Protein AF-M1EL28-F1 (afdb_monomer)

Nearest PDB structures (foldseek):
  9en2-assembly1_A  TM=9.888E-01  e=1.723E-05  Homo sapiens
  6fzw-assembly1_D  TM=9.791E-01  e=5.393E-05  Homo sapiens
  2wno-assembly1_A  TM=9.611E-01  e=1.093E-04  Ho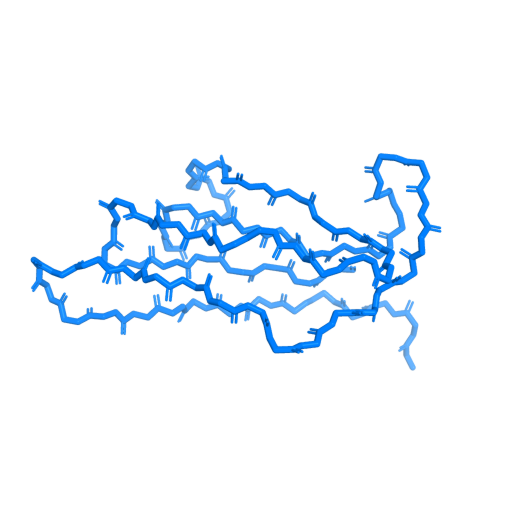mo sapiens
  3kq4-assembly1_B  TM=9.359E-01  e=1.358E-04  Homo sapiens
  2qql-assembly1_A  TM=8.680E-01  e=8.330E-05  Homo sapiens

Sequence (75 aa):
DNNLDCTVTLTAPQNHTISLFFHSFGIEDSSECTHDFLEVRNGSDSSSPLLGTYCGALLPNPIFSQNHKLYLRFK

Solvent-accessible surface area (backbone atoms only — not comparable to full-atom values): 4408 Å² total; per-residue (Å²): 134,96,77,64,78,46,78,48,66,50,76,56,61,86,97,41,61,47,75,49,74,70,91,75,50,75,41,58,70,48,82,92,34,71,68,33,27,42,39,36,20,50,19,78,45,93,87,32,55,79,75,50,76,45,44,23,61,67,71,64,79,70,46,75,46,90,27,31,26,34,18,38,36,40,59

Secondary structure (DSSP, 8-state):
-----EEEEEEPPTT---EE--S-------GGG-SS-EEEESSSSTTSPEEEEE-SSSPPPPEE-SSSEEEEEE-

Radius of gyration: 12.52 Å; Cα contacts (8 Å, |Δi|>4): 170; chains: 1; bounding box: 30×26×38 Å

InterPro domains:
  IPR000859 CUB domain [PF00431] (2-74)
  IPR000859 CUB domain [PS01180] (1-75)
  IPR000859 CUB domain [cd00041] (1-75)
  IPR035914 Spermadhesin, CUB domain super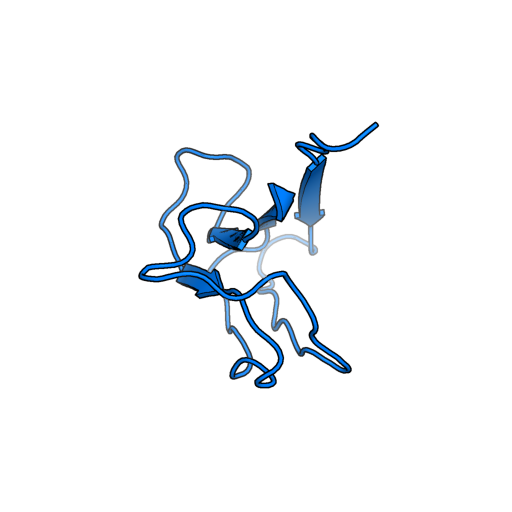family [G3DSA:2.60.120.290] (1-75)
  IPR035914 Spermadhesin, CUB domain superfamily [SSF49854] (2-75)

Mean predicted aligned error: 3.01 Å

Foldseek 3Di:
DQDDKDKDKQAADPPDWDKDFDPWAAADDDDVCPRWWKWKFQDGDPVGHTPDIDHHGDGDDITTHPHRMMMIIID

Structure (mmCIF, N/CA/C/O backbone):
data_AF-M1EL28-F1
#
_entry.id   AF-M1EL28-F1
#
loop_
_atom_site.group_PDB
_atom_site.id
_atom_site.type_symbol
_atom_site.label_atom_id
_atom_site.label_alt_id
_atom_site.label_comp_id
_atom_site.label_asym_id
_atom_site.label_entity_id
_atom_site.label_seq_id
_atom_site.pdbx_PDB_ins_code
_atom_site.Cartn_x
_atom_site.Cartn_y
_atom_site.Cartn_z
_atom_site.occupancy
_atom_site.B_iso_or_equiv
_atom_site.auth_seq_id
_atom_site.auth_comp_id
_atom_site.auth_asym_id
_atom_site.auth_atom_id
_atom_site.pdbx_PDB_model_num
ATOM 1 N N . ASP A 1 1 ? -5.913 3.301 -23.020 1.00 47.50 1 ASP A N 1
ATOM 2 C CA . ASP A 1 1 ? -5.471 4.352 -22.091 1.00 47.50 1 ASP A CA 1
ATOM 3 C C . ASP A 1 1 ? -4.390 3.776 -21.204 1.00 47.50 1 ASP A C 1
ATOM 5 O O . ASP A 1 1 ? -4.673 2.830 -20.487 1.00 47.50 1 ASP A O 1
ATOM 9 N N . ASN A 1 2 ? -3.161 4.284 -21.317 1.00 59.44 2 ASN A N 1
ATOM 10 C CA . ASN A 1 2 ? -1.967 3.769 -20.624 1.00 59.44 2 ASN A CA 1
ATOM 11 C C . ASN A 1 2 ? -1.598 4.635 -19.405 1.00 59.44 2 ASN A C 1
ATOM 13 O O . ASN A 1 2 ? -0.433 4.960 -19.219 1.00 59.44 2 ASN A O 1
ATOM 17 N N . ASN A 1 3 ? -2.584 5.122 -18.646 1.00 71.12 3 ASN A N 1
ATOM 18 C CA . ASN A 1 3 ? -2.318 5.995 -17.496 1.00 71.12 3 ASN A CA 1
ATOM 19 C C . ASN A 1 3 ? -3.484 5.953 -16.492 1.00 71.12 3 ASN A C 1
ATOM 21 O O . ASN A 1 3 ? -4.186 6.945 -16.281 1.00 71.12 3 ASN A O 1
ATOM 25 N N . LEU A 1 4 ? -3.772 4.760 -15.970 1.00 85.94 4 LEU A N 1
ATOM 26 C CA . LEU A 1 4 ? -4.859 4.542 -15.017 1.00 85.94 4 LEU A CA 1
ATOM 27 C C . LEU A 1 4 ? -4.404 4.951 -13.615 1.00 85.94 4 LEU A C 1
ATOM 29 O O . LEU A 1 4 ? -3.633 4.242 -12.994 1.00 85.94 4 LEU A O 1
ATOM 33 N N . ASP A 1 5 ? -4.945 6.049 -13.090 1.00 93.81 5 ASP A N 1
ATOM 34 C CA . ASP A 1 5 ? -4.785 6.430 -11.681 1.00 93.81 5 ASP A CA 1
ATOM 35 C C . ASP A 1 5 ? -6.100 6.143 -10.949 1.00 93.81 5 ASP A C 1
ATOM 37 O O . ASP A 1 5 ? -7.086 6.876 -11.070 1.00 93.81 5 ASP A O 1
ATOM 41 N N . CYS A 1 6 ? -6.150 5.002 -10.268 1.00 95.00 6 CYS A N 1
ATOM 42 C CA . CYS A 1 6 ? -7.347 4.473 -9.629 1.00 95.00 6 CYS A CA 1
ATOM 43 C C . CYS A 1 6 ? -7.178 4.457 -8.118 1.00 95.00 6 CYS A C 1
ATOM 45 O O . CYS A 1 6 ? -6.160 4.015 -7.592 1.00 95.00 6 CYS A O 1
ATOM 47 N N . THR A 1 7 ? -8.221 4.876 -7.406 1.00 97.62 7 THR A N 1
ATOM 48 C CA . THR A 1 7 ? -8.223 4.875 -5.943 1.00 97.62 7 THR A CA 1
ATOM 49 C C . THR A 1 7 ? -9.396 4.069 -5.414 1.00 97.62 7 THR A C 1
ATOM 51 O O . THR A 1 7 ? -10.503 4.128 -5.950 1.00 97.62 7 THR A O 1
ATOM 54 N N . VAL A 1 8 ? -9.144 3.291 -4.364 1.00 97.94 8 VAL A N 1
ATOM 55 C CA . VAL A 1 8 ? -10.146 2.471 -3.684 1.00 97.94 8 VAL A CA 1
ATOM 56 C C . VAL A 1 8 ? -9.970 2.644 -2.183 1.00 97.94 8 VAL A C 1
ATOM 58 O O . VAL A 1 8 ? -8.878 2.452 -1.657 1.00 97.94 8 VAL A O 1
ATOM 61 N N . THR A 1 9 ? -11.056 2.949 -1.476 1.00 98.38 9 THR A N 1
ATOM 62 C CA . THR A 1 9 ? -11.062 2.968 -0.009 1.00 98.38 9 THR A CA 1
ATOM 63 C C . THR A 1 9 ? -11.866 1.787 0.510 1.00 98.38 9 THR A C 1
ATOM 65 O O . THR A 1 9 ? -13.088 1.735 0.366 1.00 98.38 9 THR A O 1
ATOM 68 N N . LEU A 1 10 ? -11.188 0.842 1.154 1.00 98.38 10 LEU A N 1
ATOM 69 C CA . LEU A 1 10 ? -11.832 -0.249 1.876 1.00 98.38 10 LEU A CA 1
ATOM 70 C C . LEU A 1 10 ? -12.304 0.267 3.234 1.00 98.38 10 LEU A C 1
ATOM 72 O O . LEU A 1 10 ? -11.561 0.965 3.922 1.00 98.38 10 LEU A O 1
ATOM 76 N N . THR A 1 11 ? -13.530 -0.075 3.625 1.00 98.38 11 THR A N 1
ATOM 77 C CA . THR A 1 11 ? -14.107 0.319 4.917 1.00 98.38 11 THR A CA 1
ATOM 78 C C . THR A 1 11 ? -14.683 -0.903 5.619 1.00 98.38 11 THR A C 1
ATOM 80 O O . THR A 1 11 ? -15.582 -1.560 5.101 1.00 98.38 11 THR A O 1
ATOM 83 N N . ALA A 1 12 ? -14.168 -1.186 6.809 1.00 98.31 12 ALA A N 1
ATOM 84 C CA . ALA A 1 12 ? -14.715 -2.146 7.753 1.00 98.31 12 ALA A CA 1
ATOM 85 C C . ALA A 1 12 ? -15.631 -1.435 8.770 1.00 98.31 12 ALA A C 1
ATOM 87 O O . ALA A 1 12 ? -15.598 -0.203 8.888 1.00 98.31 12 ALA A O 1
ATOM 88 N N . PRO A 1 13 ? -16.444 -2.184 9.537 1.00 98.44 13 PRO A N 1
ATOM 89 C CA . PRO A 1 13 ? -17.162 -1.631 10.678 1.00 98.44 13 PRO A CA 1
ATOM 90 C C . PRO A 1 13 ? -16.222 -0.926 11.661 1.00 98.44 13 PRO A C 1
ATOM 92 O O . PRO A 1 13 ? -15.040 -1.257 11.777 1.00 98.44 13 PRO A O 1
ATOM 95 N N . GLN A 1 14 ? -16.759 0.033 12.414 1.00 95.12 14 GLN A N 1
ATOM 96 C CA . GLN A 1 14 ? -15.989 0.693 13.466 1.00 95.12 14 GLN A CA 1
ATOM 97 C C . GLN A 1 14 ? -15.455 -0.326 14.489 1.00 95.12 14 GLN A C 1
ATOM 99 O O . GLN A 1 14 ? -16.049 -1.385 14.709 1.00 95.12 14 GLN A O 1
ATOM 104 N N . ASN A 1 15 ? -14.313 0.002 15.098 1.00 95.38 15 ASN A N 1
ATOM 105 C CA . ASN A 1 15 ? -13.576 -0.848 16.043 1.00 95.38 15 ASN A CA 1
ATOM 106 C C . ASN A 1 15 ? -13.068 -2.188 15.472 1.00 95.38 15 ASN A C 1
ATOM 108 O O . ASN A 1 15 ? -12.689 -3.067 16.239 1.00 95.38 15 ASN A O 1
ATOM 112 N N . HIS A 1 16 ? -13.031 -2.342 14.146 1.00 98.00 16 HIS A N 1
ATOM 113 C CA . HIS A 1 16 ? -12.369 -3.456 13.466 1.00 98.00 16 HIS A CA 1
ATOM 114 C C . HIS A 1 16 ? -11.161 -2.956 12.670 1.00 98.00 16 HIS A C 1
ATOM 116 O O . HIS A 1 16 ? -11.054 -1.770 12.351 1.00 98.00 16 HIS A O 1
ATOM 122 N N . THR A 1 17 ? -10.259 -3.871 12.327 1.00 98.00 17 THR A N 1
ATOM 123 C CA . THR A 1 17 ? -9.123 -3.621 11.431 1.00 98.00 17 THR A CA 1
ATOM 124 C C . THR A 1 17 ? -9.237 -4.472 10.170 1.00 98.00 17 THR A C 1
ATOM 126 O O . THR A 1 17 ? -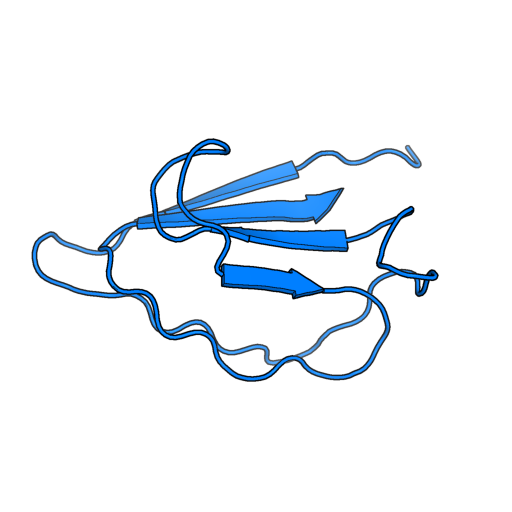10.013 -5.429 10.114 1.00 98.00 17 THR A O 1
ATOM 129 N N . ILE A 1 18 ? -8.482 -4.104 9.134 1.00 98.50 18 ILE A N 1
ATOM 130 C CA . ILE A 1 18 ? -8.470 -4.797 7.845 1.00 98.50 18 ILE A CA 1
ATOM 131 C C . ILE A 1 18 ? -7.157 -5.574 7.722 1.00 98.50 18 ILE A C 1
ATOM 133 O O . ILE A 1 18 ? -6.071 -5.016 7.871 1.00 98.50 18 ILE A O 1
ATOM 137 N N . SER A 1 19 ? -7.262 -6.868 7.420 1.00 98.12 19 SER A N 1
ATOM 138 C CA . SER A 1 19 ? -6.127 -7.700 7.003 1.00 98.12 19 SER A CA 1
ATOM 139 C C . SER A 1 19 ? -6.232 -7.948 5.501 1.00 98.12 19 SER A C 1
ATOM 141 O O . SER A 1 19 ? -7.195 -8.566 5.048 1.00 98.12 19 SER A O 1
ATOM 143 N N . LEU A 1 20 ? -5.277 -7.434 4.730 1.00 98.06 20 LEU A N 1
ATOM 144 C CA . LEU A 1 20 ? -5.245 -7.541 3.275 1.00 98.06 20 LEU A CA 1
ATOM 145 C C . LEU A 1 20 ? -4.302 -8.672 2.855 1.00 98.06 20 LEU A C 1
ATOM 147 O O . LEU A 1 20 ? -3.115 -8.655 3.180 1.00 98.06 20 LEU A O 1
ATOM 151 N N . PHE A 1 21 ? -4.839 -9.631 2.105 1.00 98.06 21 PHE A N 1
ATOM 152 C CA . PHE A 1 21 ? -4.100 -10.757 1.540 1.00 98.06 21 PHE A CA 1
ATOM 153 C C . PHE A 1 21 ? -4.128 -10.676 0.017 1.00 98.06 21 PHE A C 1
ATOM 155 O O . PHE A 1 21 ? -5.185 -10.464 -0.579 1.00 98.06 21 PHE A O 1
ATOM 162 N N . PHE A 1 22 ? -2.975 -10.888 -0.609 1.00 97.50 22 PHE A N 1
ATOM 163 C CA . PHE A 1 22 ? -2.855 -10.947 -2.059 1.00 97.50 22 PHE A CA 1
ATOM 164 C C . PHE A 1 22 ? -2.999 -12.395 -2.520 1.00 97.50 22 PHE A C 1
ATOM 166 O O . PHE A 1 22 ? -2.281 -13.275 -2.053 1.00 97.50 22 PHE A O 1
ATOM 173 N N . HIS A 1 23 ? -3.935 -12.649 -3.435 1.00 97.50 23 HIS A N 1
ATOM 174 C CA . HIS A 1 23 ? -4.071 -13.962 -4.072 1.00 97.50 23 HIS A CA 1
ATOM 175 C C . HIS A 1 23 ? -3.167 -14.095 -5.306 1.00 97.50 23 HIS A C 1
ATOM 177 O O . HIS A 1 23 ? -2.616 -15.156 -5.576 1.00 97.50 23 HIS A O 1
ATOM 183 N N . SER A 1 24 ? -3.011 -12.999 -6.045 1.00 97.38 24 SER A N 1
ATOM 184 C CA . SER A 1 24 ? -2.144 -12.869 -7.209 1.00 97.38 24 SER A CA 1
ATOM 185 C C . SER A 1 24 ? -1.651 -11.426 -7.282 1.00 97.38 24 SER A C 1
ATOM 187 O O . SER A 1 24 ? -2.330 -10.519 -6.790 1.00 97.38 24 SER A O 1
ATOM 189 N N . PHE A 1 25 ? -0.469 -11.220 -7.857 1.00 97.44 25 PHE A N 1
ATOM 190 C CA . PHE A 1 25 ? 0.125 -9.903 -8.031 1.00 97.44 25 PHE A CA 1
ATOM 191 C C . PHE A 1 25 ? 0.955 -9.870 -9.314 1.00 97.44 25 PHE A C 1
ATOM 193 O O . PHE A 1 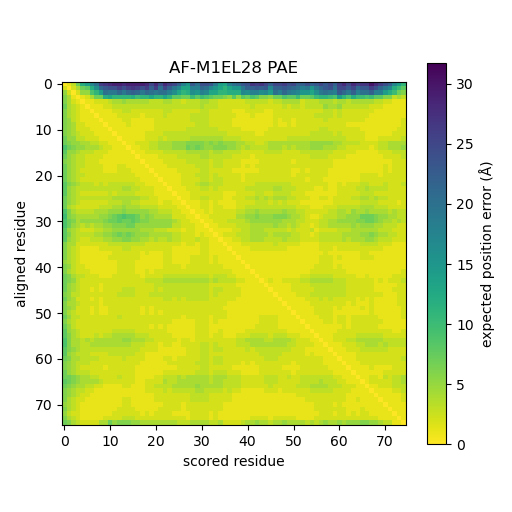25 ? 1.678 -10.818 -9.615 1.00 97.44 25 PHE A O 1
ATOM 200 N N . GLY A 1 26 ? 0.810 -8.795 -10.080 1.00 96.75 26 GLY A N 1
ATOM 201 C CA . GLY A 1 26 ? 1.471 -8.619 -11.366 1.00 96.75 26 GLY A CA 1
ATOM 202 C C . GLY A 1 26 ? 1.276 -7.193 -11.850 1.00 96.75 26 GLY A C 1
ATOM 203 O O . GLY A 1 26 ? 0.264 -6.884 -12.471 1.00 96.75 26 GLY A O 1
ATOM 204 N N . ILE A 1 27 ? 2.233 -6.339 -11.516 1.00 96.00 27 ILE A N 1
ATOM 205 C CA . ILE A 1 27 ? 2.324 -4.935 -11.929 1.00 96.00 27 ILE A CA 1
ATOM 206 C C . ILE A 1 27 ? 3.654 -4.763 -12.677 1.00 96.00 27 ILE A C 1
ATOM 208 O O . ILE A 1 27 ? 4.577 -5.550 -12.447 1.00 96.00 27 ILE A O 1
ATOM 212 N N . GLU A 1 28 ? 3.756 -3.789 -13.588 1.00 96.12 28 GLU A N 1
ATOM 213 C CA . GLU A 1 28 ? 5.024 -3.477 -14.263 1.00 96.12 28 GLU A CA 1
ATOM 214 C C . GLU A 1 28 ? 6.148 -3.302 -13.228 1.00 96.12 28 GLU A C 1
ATOM 216 O O . GLU A 1 28 ? 5.981 -2.620 -12.220 1.00 96.12 28 GLU A O 1
ATOM 221 N N . ASP A 1 29 ? 7.284 -3.966 -13.445 1.00 95.62 29 ASP A N 1
ATOM 222 C CA . ASP A 1 29 ? 8.430 -3.868 -12.542 1.00 95.62 29 ASP A CA 1
ATOM 223 C C . ASP A 1 29 ? 9.304 -2.671 -12.926 1.00 95.62 29 ASP A C 1
ATOM 225 O O . ASP A 1 29 ? 9.619 -2.459 -14.099 1.00 95.62 29 ASP A O 1
ATOM 229 N N . SER A 1 30 ? 9.715 -1.888 -11.936 1.00 95.19 30 SER A N 1
ATOM 230 C CA . SER A 1 30 ? 10.610 -0.749 -12.120 1.00 95.19 30 SER A CA 1
ATOM 231 C C . SER A 1 30 ? 11.384 -0.476 -10.837 1.00 95.19 30 SER A C 1
ATOM 233 O O . SER A 1 30 ? 10.920 -0.765 -9.733 1.00 95.19 30 SER A O 1
ATOM 235 N N . SER A 1 31 ? 12.573 0.117 -10.967 1.00 93.75 31 SER A N 1
ATOM 236 C CA . SER A 1 31 ? 13.359 0.532 -9.805 1.00 93.75 31 SER A CA 1
ATOM 237 C C . SER A 1 31 ? 12.527 1.457 -8.917 1.00 93.75 31 SER A C 1
ATOM 239 O O . SER A 1 31 ? 12.026 2.480 -9.391 1.00 93.75 31 SER A O 1
ATOM 241 N N . GLU A 1 32 ? 12.384 1.085 -7.642 1.00 91.56 32 GLU A N 1
ATOM 242 C CA . GLU A 1 32 ? 11.583 1.803 -6.639 1.00 91.56 32 GLU A CA 1
ATOM 243 C C . GLU A 1 32 ? 10.102 2.014 -7.032 1.00 91.56 32 GLU A C 1
ATOM 245 O O . GLU A 1 32 ? 9.454 2.920 -6.511 1.00 91.56 32 GLU A O 1
ATOM 250 N N . CYS A 1 33 ? 9.555 1.193 -7.941 1.00 95.19 33 CYS A N 1
ATOM 251 C CA . CYS A 1 33 ? 8.161 1.260 -8.394 1.00 95.19 33 CYS A CA 1
ATOM 252 C C . CYS A 1 33 ? 7.745 2.651 -8.911 1.00 95.19 33 CYS A C 1
ATOM 254 O O . CYS A 1 33 ? 6.721 3.207 -8.515 1.00 95.19 33 CYS A O 1
ATOM 256 N N . THR A 1 34 ? 8.582 3.245 -9.764 1.00 93.56 34 THR A N 1
ATOM 257 C CA . THR A 1 34 ? 8.399 4.612 -10.285 1.00 93.56 34 THR A CA 1
ATOM 258 C C . THR A 1 34 ? 7.456 4.712 -11.485 1.00 93.56 34 THR A C 1
ATOM 260 O O . THR A 1 34 ? 6.984 5.814 -11.778 1.00 93.56 34 THR A O 1
ATOM 263 N N . HIS A 1 35 ? 7.200 3.595 -12.173 1.00 93.44 35 HIS A N 1
ATOM 264 C CA . HIS A 1 35 ? 6.179 3.477 -13.218 1.00 93.44 35 HIS A CA 1
ATOM 265 C C . HIS A 1 35 ? 4.835 3.120 -12.566 1.00 93.44 35 HIS A C 1
ATOM 267 O O . HIS A 1 35 ? 4.312 3.930 -11.796 1.00 93.44 35 HIS A O 1
ATOM 273 N N . ASP A 1 36 ? 4.336 1.908 -12.823 1.00 95.31 36 ASP A N 1
ATOM 274 C CA . ASP A 1 36 ? 3.124 1.402 -12.205 1.00 95.31 36 ASP A CA 1
ATOM 275 C C . ASP A 1 36 ? 3.399 0.867 -10.787 1.00 95.31 36 ASP A C 1
ATOM 277 O O . ASP A 1 36 ? 4.430 0.241 -10.508 1.00 95.31 36 ASP A O 1
ATOM 281 N N . PHE A 1 37 ? 2.458 1.076 -9.871 1.00 96.88 37 PHE A N 1
ATOM 282 C CA . PHE A 1 37 ? 2.537 0.616 -8.492 1.00 96.88 37 PHE A CA 1
ATOM 283 C C . PHE A 1 37 ? 1.168 0.455 -7.834 1.00 96.88 37 PHE A C 1
ATOM 285 O O . PHE A 1 37 ? 0.189 1.119 -8.163 1.00 96.88 37 PHE A O 1
ATOM 292 N N . LEU A 1 38 ? 1.131 -0.381 -6.798 1.00 97.88 38 LEU A N 1
ATOM 293 C CA . LEU A 1 38 ? 0.080 -0.377 -5.791 1.00 97.88 38 LEU A CA 1
ATOM 294 C C . LEU A 1 38 ? 0.602 0.264 -4.504 1.00 97.88 38 LEU A C 1
ATOM 296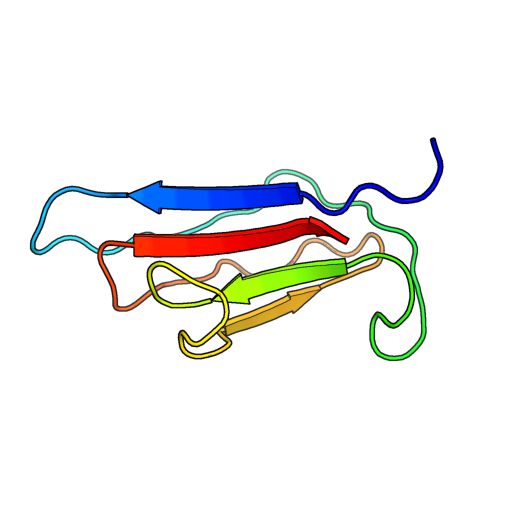 O O . LEU A 1 38 ? 1.474 -0.285 -3.833 1.00 97.88 38 LEU A O 1
ATOM 300 N N . GLU A 1 39 ? 0.026 1.399 -4.131 1.00 98.06 39 GLU A N 1
ATOM 301 C CA . GLU A 1 39 ? 0.242 2.062 -2.849 1.00 98.06 39 GLU A CA 1
ATOM 302 C C . GLU A 1 39 ? -0.860 1.658 -1.864 1.00 98.06 39 GLU A C 1
ATOM 304 O O . GLU A 1 39 ? -2.047 1.685 -2.196 1.00 98.06 39 GLU A O 1
ATOM 309 N N . VAL A 1 40 ? -0.473 1.315 -0.632 1.00 98.56 40 VAL A N 1
ATOM 310 C CA . VAL A 1 40 ? -1.391 0.931 0.447 1.00 98.56 40 VAL A CA 1
ATOM 311 C C . VAL A 1 40 ? -1.175 1.826 1.666 1.00 98.56 40 VAL A C 1
ATOM 313 O O . VAL A 1 40 ? -0.065 1.905 2.197 1.00 98.56 40 VAL A O 1
ATOM 316 N N . ARG A 1 41 ? -2.235 2.482 2.154 1.00 98.69 41 ARG A N 1
ATOM 317 C CA . ARG A 1 41 ? -2.187 3.424 3.286 1.00 98.69 41 ARG A CA 1
ATOM 318 C C . ARG A 1 41 ? -3.191 3.088 4.389 1.00 98.69 41 ARG A C 1
ATOM 320 O O . ARG A 1 41 ? -4.321 2.671 4.136 1.00 98.69 41 ARG A O 1
ATOM 327 N N . ASN A 1 42 ? -2.784 3.321 5.636 1.00 98.50 42 ASN A N 1
ATOM 328 C CA . ASN A 1 42 ? -3.532 3.014 6.858 1.00 98.50 42 ASN A CA 1
ATOM 329 C C . ASN A 1 42 ? -4.579 4.093 7.209 1.00 98.50 42 ASN A C 1
ATOM 331 O O . ASN A 1 42 ? -4.488 4.753 8.248 1.00 98.50 42 ASN A O 1
ATOM 335 N N . GLY A 1 43 ? -5.561 4.311 6.337 1.00 98.12 43 GLY A N 1
ATOM 336 C CA . GLY A 1 43 ? -6.615 5.299 6.558 1.00 98.12 43 GLY A CA 1
ATOM 337 C C . GLY A 1 43 ? -7.503 5.521 5.339 1.00 98.12 43 GLY A C 1
ATOM 338 O O . GLY A 1 43 ? -7.706 4.611 4.543 1.00 98.12 43 GLY A O 1
ATOM 339 N N . SER A 1 44 ? -8.100 6.707 5.232 1.00 97.56 44 SER A N 1
ATOM 340 C CA . SER A 1 44 ? -9.145 7.007 4.242 1.00 97.56 44 SER A CA 1
ATOM 341 C C . SER A 1 44 ? -8.653 7.603 2.928 1.00 97.56 44 SER A C 1
ATOM 343 O O . SER A 1 44 ? -9.423 7.621 1.969 1.00 97.56 44 SER A O 1
ATOM 345 N N . ASP A 1 45 ? -7.426 8.118 2.892 1.00 98.06 45 ASP A N 1
ATOM 346 C CA . ASP A 1 45 ? -6.957 9.010 1.830 1.00 98.06 45 ASP A CA 1
ATOM 347 C C . ASP A 1 45 ? -5.426 8.992 1.671 1.00 98.06 45 ASP A C 1
ATOM 349 O O . ASP A 1 45 ? -4.695 8.352 2.432 1.00 98.06 45 ASP A O 1
ATOM 353 N N . SER A 1 46 ? -4.941 9.742 0.680 1.00 97.50 46 SER A N 1
ATOM 354 C CA . SER A 1 46 ? -3.529 9.838 0.300 1.00 97.50 46 SER A CA 1
ATOM 355 C C . SER A 1 46 ? -2.618 10.469 1.361 1.00 97.50 46 SER A C 1
ATOM 357 O O . SER 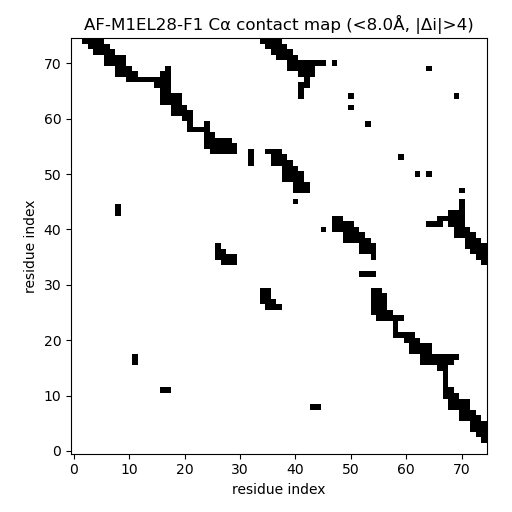A 1 46 ? -1.401 10.321 1.272 1.00 97.50 46 SER A O 1
ATOM 359 N N . SER A 1 47 ? -3.167 11.136 2.383 1.00 98.06 47 SER A N 1
ATOM 360 C CA . SER A 1 47 ? -2.384 11.687 3.499 1.00 98.06 47 SER A CA 1
ATOM 361 C C . SER A 1 47 ? -2.176 10.684 4.638 1.00 98.06 47 SER A C 1
ATOM 363 O O . SER A 1 47 ? -1.357 10.908 5.530 1.00 98.06 47 SER A O 1
ATOM 365 N N . SER A 1 48 ? -2.896 9.558 4.607 1.00 98.44 48 SER A N 1
ATOM 366 C CA . SER A 1 48 ? -2.823 8.518 5.636 1.00 98.44 48 SER A CA 1
ATOM 367 C C . SER A 1 48 ? -1.446 7.827 5.652 1.00 98.44 48 SER A C 1
ATOM 369 O O . SER A 1 48 ? -0.785 7.772 4.612 1.00 98.44 48 SER A O 1
ATOM 371 N N . PRO A 1 49 ? -0.992 7.262 6.789 1.00 98.44 49 PRO A N 1
ATOM 372 C CA . PRO A 1 49 ? 0.330 6.636 6.891 1.00 98.44 49 PRO A CA 1
ATOM 373 C C . PRO A 1 49 ? 0.559 5.542 5.839 1.00 98.44 49 PRO A C 1
ATOM 375 O O . PRO A 1 49 ? -0.297 4.674 5.658 1.00 98.44 49 PRO A O 1
ATOM 378 N N . LEU A 1 50 ? 1.710 5.574 5.161 1.00 98.19 50 LEU A N 1
ATOM 379 C CA . LEU A 1 50 ? 2.087 4.574 4.160 1.00 98.19 50 LEU A CA 1
ATOM 380 C C . LEU A 1 50 ? 2.393 3.233 4.836 1.00 98.19 50 LEU A C 1
ATOM 382 O O . LEU A 1 50 ? 3.203 3.177 5.758 1.00 98.19 50 LEU A O 1
ATOM 386 N N . LEU A 1 51 ? 1.749 2.166 4.364 1.00 98.25 51 LEU A N 1
ATOM 387 C CA . LEU A 1 51 ?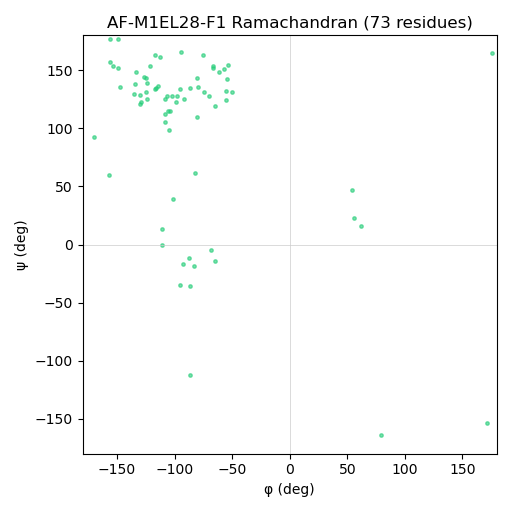 2.049 0.790 4.766 1.00 98.25 51 LEU A CA 1
ATOM 388 C C . LEU A 1 51 ? 3.017 0.126 3.784 1.00 98.25 51 LEU A C 1
ATOM 390 O O . LEU A 1 51 ? 3.871 -0.648 4.209 1.00 98.25 51 LEU A O 1
ATOM 394 N N . GLY A 1 52 ? 2.917 0.457 2.496 1.00 97.19 52 GLY A N 1
ATOM 395 C CA . GLY A 1 52 ? 3.874 0.018 1.490 1.00 97.19 52 GLY A CA 1
ATOM 396 C C . GLY A 1 52 ? 3.497 0.430 0.072 1.00 97.19 52 GLY A C 1
ATOM 397 O O . GLY A 1 52 ? 2.350 0.796 -0.199 1.00 97.19 52 GLY A O 1
ATOM 398 N N . THR A 1 53 ? 4.488 0.334 -0.808 1.00 97.62 53 THR A N 1
ATOM 399 C CA . THR A 1 53 ? 4.369 0.505 -2.257 1.00 97.62 53 THR A CA 1
ATOM 400 C C . THR A 1 53 ? 4.920 -0.752 -2.914 1.00 97.62 53 THR A C 1
ATOM 402 O O . THR A 1 53 ? 5.990 -1.225 -2.527 1.00 97.62 53 THR A O 1
ATOM 405 N N . TYR A 1 54 ? 4.177 -1.315 -3.861 1.00 97.56 54 TYR A N 1
ATOM 406 C CA . TYR A 1 54 ? 4.461 -2.629 -4.433 1.00 97.56 54 TYR A CA 1
ATOM 407 C C . TYR A 1 54 ? 4.359 -2.591 -5.958 1.00 97.56 54 TYR A C 1
ATOM 409 O O . TYR A 1 54 ? 3.416 -2.017 -6.498 1.00 97.56 54 TYR A O 1
ATOM 417 N N . CYS A 1 55 ? 5.289 -3.251 -6.639 1.00 97.44 55 CYS A N 1
ATOM 418 C CA . CYS A 1 55 ? 5.294 -3.467 -8.084 1.00 97.44 55 CYS A CA 1
ATOM 419 C C . CYS A 1 55 ? 5.990 -4.801 -8.411 1.00 97.44 55 CYS A C 1
ATOM 421 O O . CYS A 1 55 ? 6.453 -5.505 -7.506 1.00 97.44 55 CYS A O 1
ATOM 423 N N . GLY A 1 56 ? 6.014 -5.181 -9.688 1.00 97.31 56 GLY A N 1
ATOM 424 C CA . GLY A 1 56 ? 6.534 -6.469 -10.137 1.00 97.31 56 GLY A CA 1
ATOM 425 C C . GLY A 1 56 ? 5.555 -7.632 -9.946 1.00 97.31 56 GLY A C 1
ATOM 426 O O . GLY A 1 56 ? 4.349 -7.456 -9.759 1.00 97.31 56 GLY A O 1
ATOM 427 N N . ALA A 1 57 ? 6.083 -8.855 -10.029 1.00 96.94 57 ALA A N 1
ATOM 428 C CA . ALA A 1 57 ? 5.291 -10.092 -10.029 1.00 96.94 57 ALA A CA 1
ATOM 429 C C . ALA A 1 57 ? 5.451 -10.943 -8.756 1.00 96.94 57 ALA A C 1
ATOM 431 O O . ALA A 1 57 ? 4.848 -12.011 -8.638 1.00 96.94 57 ALA A O 1
ATOM 432 N N . LEU A 1 58 ? 6.278 -10.503 -7.801 1.00 96.31 58 LEU A N 1
ATOM 433 C CA . LEU A 1 58 ? 6.403 -11.190 -6.519 1.00 96.31 58 LEU A CA 1
ATOM 434 C C . LEU A 1 58 ? 5.161 -10.911 -5.671 1.00 96.31 58 LEU A C 1
ATOM 436 O O . LEU A 1 58 ? 4.765 -9.761 -5.502 1.00 96.31 58 LEU A O 1
ATOM 440 N N . LEU A 1 59 ? 4.568 -11.964 -5.109 1.00 97.56 59 LEU A N 1
ATOM 441 C CA . LEU A 1 59 ? 3.400 -11.839 -4.245 1.00 97.56 59 LEU A CA 1
ATOM 442 C C . LEU A 1 59 ? 3.770 -11.069 -2.958 1.00 97.56 59 LEU A C 1
ATOM 444 O O . LEU A 1 59 ? 4.633 -11.545 -2.213 1.00 97.56 59 LEU A O 1
ATOM 448 N N . PRO A 1 60 ? 3.146 -9.911 -2.664 1.00 97.44 60 PRO A N 1
ATOM 449 C CA . PRO A 1 60 ? 3.464 -9.154 -1.461 1.00 97.44 60 PRO A CA 1
ATOM 450 C C . PRO A 1 60 ? 3.066 -9.898 -0.184 1.00 97.44 60 PRO A C 1
ATOM 452 O O . PRO A 1 60 ? 2.094 -10.659 -0.155 1.00 97.44 60 PRO A O 1
ATOM 455 N N . ASN A 1 61 ? 3.786 -9.622 0.905 1.00 97.75 61 ASN A N 1
ATOM 456 C CA . ASN A 1 61 ? 3.401 -10.105 2.228 1.00 97.75 61 ASN A CA 1
ATOM 457 C C . ASN A 1 61 ? 2.022 -9.547 2.631 1.00 97.75 61 ASN A C 1
ATOM 459 O O . ASN A 1 61 ? 1.695 -8.414 2.266 1.00 97.75 61 ASN A O 1
ATOM 463 N N . PRO A 1 62 ? 1.226 -10.296 3.418 1.00 98.00 62 PRO A N 1
ATOM 464 C CA . PRO A 1 62 ? -0.027 -9.785 3.960 1.00 98.00 62 PRO A CA 1
ATOM 465 C C . PRO A 1 62 ? 0.171 -8.478 4.731 1.00 98.00 62 PRO A C 1
ATOM 467 O O . PRO A 1 62 ? 1.152 -8.314 5.459 1.00 98.00 62 PRO A O 1
ATOM 470 N N . ILE A 1 63 ? -0.790 -7.566 4.598 1.00 98.31 63 ILE A N 1
ATOM 471 C CA . ILE A 1 63 ? -0.771 -6.262 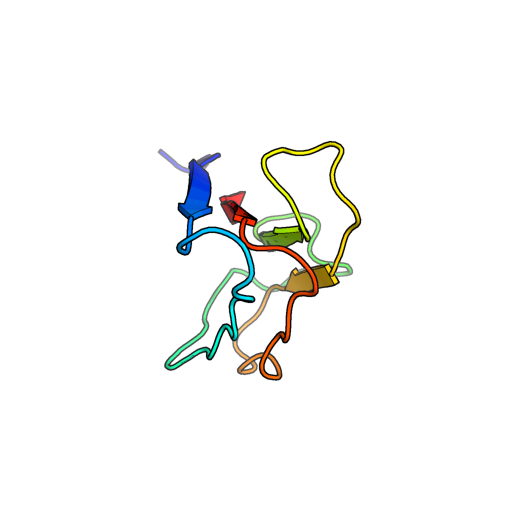5.264 1.00 98.31 63 ILE A CA 1
ATOM 472 C C . ILE A 1 63 ? -1.825 -6.259 6.365 1.00 98.31 63 ILE A C 1
ATOM 474 O O . ILE A 1 63 ? -3.008 -6.487 6.112 1.00 98.31 63 ILE A O 1
ATOM 478 N N . PHE A 1 64 ? -1.403 -5.946 7.586 1.00 97.62 64 PHE A N 1
ATOM 479 C CA . PHE A 1 64 ? -2.278 -5.839 8.750 1.00 97.62 64 PHE A CA 1
ATOM 480 C C . PHE A 1 64 ? -2.426 -4.364 9.132 1.00 97.62 64 PHE A C 1
ATOM 482 O O . PHE A 1 64 ? -1.490 -3.756 9.653 1.00 97.62 64 PHE A O 1
ATOM 489 N N . SER A 1 65 ? -3.582 -3.765 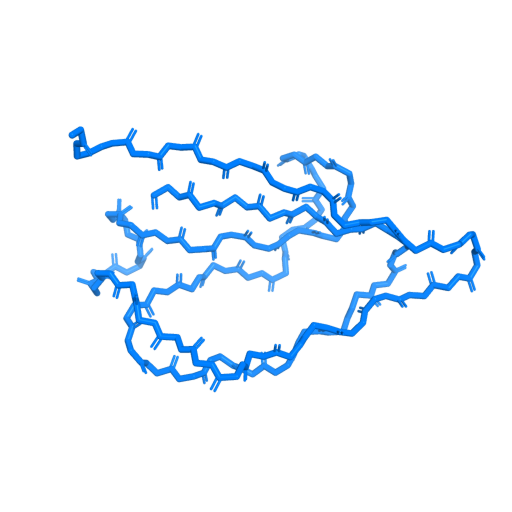8.837 1.00 96.25 65 SER A N 1
ATOM 490 C CA . SER A 1 65 ? -3.844 -2.361 9.164 1.00 96.25 65 SER A CA 1
ATOM 491 C C . SER A 1 65 ? -4.119 -2.169 10.660 1.00 96.25 65 SER A C 1
ATOM 493 O O . SER A 1 65 ? -4.459 -3.106 11.383 1.00 96.25 65 SER A O 1
ATOM 495 N N . GLN A 1 66 ? -4.021 -0.922 11.123 1.00 96.19 66 GLN A N 1
ATOM 496 C CA . GLN A 1 66 ? -4.434 -0.522 12.480 1.00 96.19 66 GLN A CA 1
ATOM 497 C C . GLN A 1 66 ? -5.676 0.379 12.451 1.00 96.19 66 GLN A C 1
ATOM 499 O O . GLN A 1 66 ? -6.010 1.031 13.435 1.00 96.19 66 GLN A O 1
ATOM 504 N N . ASN A 1 67 ? -6.348 0.449 11.302 1.00 96.94 67 ASN A N 1
ATOM 505 C CA . ASN A 1 67 ? -7.482 1.325 11.059 1.00 96.94 67 ASN A CA 1
ATOM 506 C C . ASN A 1 67 ? -8.608 0.542 10.369 1.00 96.94 67 ASN A C 1
ATOM 508 O O . ASN A 1 67 ? -8.357 -0.359 9.566 1.00 96.94 67 ASN A O 1
ATOM 512 N N . HIS A 1 68 ? -9.854 0.925 10.645 1.00 98.31 68 HIS A N 1
ATOM 513 C CA . HIS A 1 68 ? -11.052 0.406 9.977 1.00 98.31 68 HIS A CA 1
ATOM 514 C C . HIS A 1 68 ? -11.169 0.836 8.506 1.00 98.31 68 HIS A C 1
ATOM 516 O O . HIS A 1 68 ? -12.094 0.415 7.815 1.00 98.31 68 HIS A O 1
ATOM 522 N N . LYS A 1 69 ? -10.257 1.688 8.024 1.00 98.50 69 LYS A N 1
ATOM 523 C CA . LYS A 1 69 ? -10.163 2.099 6.625 1.00 98.50 69 LYS A CA 1
ATOM 524 C C . LYS A 1 69 ? -8.776 1.832 6.068 1.00 98.50 69 LYS A C 1
ATOM 526 O O . LYS A 1 69 ? -7.780 2.009 6.770 1.00 98.50 69 LYS A O 1
ATOM 531 N N . LEU A 1 70 ? -8.741 1.429 4.805 1.00 98.44 70 LEU A N 1
ATOM 532 C CA . LEU A 1 70 ? -7.523 1.230 4.035 1.00 98.44 70 LEU A CA 1
ATOM 533 C C . LEU A 1 70 ? -7.672 1.969 2.709 1.00 98.44 70 LEU A C 1
ATOM 535 O O . LEU A 1 70 ? -8.664 1.767 2.009 1.00 98.44 70 LEU A O 1
ATOM 539 N N . TYR A 1 71 ? -6.695 2.793 2.362 1.00 98.69 71 TYR A N 1
ATOM 540 C CA . TYR A 1 71 ? -6.658 3.493 1.087 1.00 98.69 71 TYR A CA 1
ATOM 541 C C . TYR A 1 71 ? -5.676 2.780 0.165 1.00 98.69 71 TYR A C 1
ATOM 543 O O . TYR A 1 71 ? -4.538 2.509 0.549 1.00 98.69 71 TYR A O 1
ATOM 551 N N . LEU A 1 72 ? -6.141 2.455 -1.034 1.00 98.44 72 LEU A N 1
ATOM 552 C CA . LEU A 1 72 ? -5.383 1.815 -2.096 1.00 98.44 72 LEU A CA 1
ATOM 553 C C . LEU A 1 72 ? -5.326 2.769 -3.281 1.00 98.44 72 LEU A C 1
ATOM 555 O O . LEU A 1 72 ? -6.359 3.309 -3.686 1.00 98.44 72 LEU A O 1
ATOM 559 N N . ARG A 1 73 ? -4.144 2.932 -3.866 1.00 97.94 73 ARG A N 1
ATOM 560 C CA . ARG A 1 73 ? -3.972 3.638 -5.133 1.00 97.94 73 ARG A CA 1
ATOM 561 C C . ARG A 1 73 ? -3.164 2.778 -6.083 1.00 97.94 73 ARG A C 1
ATOM 563 O O . ARG A 1 73 ? -2.050 2.390 -5.750 1.00 97.94 73 ARG A O 1
ATOM 570 N N . PHE A 1 74 ? -3.742 2.492 -7.238 1.00 96.94 74 PHE A N 1
ATOM 571 C CA . PHE A 1 74 ? -3.015 1.965 -8.379 1.00 96.94 74 PHE A CA 1
ATOM 572 C C . PHE A 1 74 ? -2.707 3.132 -9.307 1.00 96.94 74 PHE A C 1
ATOM 574 O O . PHE A 1 74 ? -3.615 3.901 -9.633 1.00 96.94 74 PHE A O 1
ATOM 581 N N . LYS A 1 75 ? -1.448 3.271 -9.682 1.00 93.25 75 LYS A N 1
ATOM 582 C CA . LYS A 1 75 ? -0.998 4.194 -10.713 1.00 93.25 75 LYS A CA 1
ATOM 583 C C . LYS A 1 75 ? -0.080 3.438 -11.647 1.00 93.25 75 LYS A C 1
ATOM 585 O O . LYS A 1 75 ? 0.501 2.461 -11.136 1.00 93.25 75 LYS A O 1
#

pLDDT: mean 95.47, std 7.87, range [47.5, 98.69]

Organism: Mustela putorius furo (NCBI:txid9669)